Protein AF-0000000068920852 (afdb_homodimer)

Sequence (166 aa):
MGRRKVQIKRIENKSSRQVTFCKRRNGLIEKARQLSVLCESSVAVLVVSAIGKLYNSSSGDNMSKIIDRYKIQQADDLQTLVTMGRRKVQIKRIENKSSRQVTFCKRRNGLIEKARQLSVLCESSVAVLVVSAIGKLYNSSSGDNMSKIIDRYKIQQADDLQTLVT

Nearest PDB structures (foldseek):
  3p57-assembly1_D  TM=9.015E-01  e=3.691E-06  Homo sapiens
  1egw-assembly1_B  TM=9.053E-01  e=7.249E-06  Homo sapiens
  6wc2-assembly2_C  TM=7.738E-01  e=1.016E-05  Homo sapiens
  6c9l-assembly3_F  TM=8.222E-01  e=2.614E-05  Homo sapiens
  1hbx-assembly1_A  TM=8.409E-01  e=2.119E-04  Homo sapiens

Foldseek 3Di:
DPPPPDDDDQDDDPVVNVVVCVVVVVVVQVVQQVCCVVPVDKDKDWDADPVGDIDIDIHNDDPVVVVVVVVVVVVVVVVVVVD/DPPPPDDDDQDDDPVVNVVVCVVVVVVVQVVQQVCCVVPVDKDKDWDADPVGDIDIDIHNDDPVVVVVVVVVVVVVVVVVVVD

Radius of gyration: 17.22 Å; Cα contacts (8 Å, |Δi|>4): 217; chains: 2; bounding box: 56×44×37 Å

InterPro domains:
  IPR002100 Transcription factor, MADS-box [PF00319] (10-55)
  IPR002100 Transcription factor, MADS-box [PR00404] (3-23)
  IPR002100 Transcription factor, MADS-box [PR00404] (23-38)
  IPR002100 Transcription factor, MADS-box [PR00404] (38-59)
  IPR002100 Transcription factor, MADS-box [PS00350] (3-57)
  IPR002100 Transcription factor, MADS-box [PS50066] (1-61)
  IPR002100 Transcription factor, MADS-box [SM00432] (1-60)
  IPR036879 Transcription factor, MADS-box superfamily [G3DSA:3.40.1810.10] (13-81)
  IPR036879 Transcription factor, MADS-box superfamily [SSF55455] (1-72)
  IPR050142 MADS-box/MEF2 Transcription Factor [PTHR48019] (3-73)

Secondary structure (DSSP, 8-state):
-----PPP----SHHHHHHHHHHHHHHHHHHHHHHHHHHT-EEEEEEE-TT--EEEEEESS-HHHHHHHHHHHHHHHHHHHH-/------------SHHHHHHHHHHHHHHHHHHHHHHHHHHT-EEEEEEE-TT--EEEEEESS-HHHHHHHHHHHHHHHHHHHH-

Solvent-accessible surface area (backbone atoms only — not comparable to full-atom values): 9109 Å² total; per-residue (Å²): 129,75,78,75,83,72,83,84,55,60,50,79,55,62,72,59,22,51,53,48,41,54,52,49,50,52,48,53,55,51,51,40,41,48,50,12,45,30,39,55,17,26,27,35,42,38,37,29,44,68,91,60,53,78,45,74,49,53,24,80,49,57,56,67,59,55,52,49,52,51,50,53,51,52,54,52,53,53,51,62,72,71,103,130,75,78,74,83,73,83,84,55,60,51,78,54,62,71,61,23,50,54,48,42,55,52,47,51,52,50,51,53,52,51,40,41,48,48,12,44,29,39,56,18,29,26,34,41,39,38,28,43,67,88,62,52,78,46,74,50,53,23,80,50,56,54,67,59,56,53,50,51,50,52,52,49,52,53,52,53,54,50,62,71,71,104

Organism: Brassica napus (NCBI:txid3708)

pLDDT: mean 92.18, std 12.14, range [41.31, 98.88]

Structure (mmCIF, N/CA/C/O backbone):
data_AF-0000000068920852-model_v1
#
loop_
_entity.id
_entity.type
_entity.pdbx_description
1 polymer '(rape) hypothetical protein'
#
loop_
_atom_site.group_PDB
_atom_site.id
_atom_site.type_symbol
_atom_site.label_atom_id
_atom_site.label_alt_id
_atom_site.label_comp_id
_atom_site.label_asym_id
_atom_site.label_entity_id
_atom_site.label_seq_id
_atom_site.pdbx_PDB_ins_code
_atom_site.Cartn_x
_atom_site.Cartn_y
_atom_site.Cartn_z
_atom_site.occupancy
_atom_site.B_iso_or_equiv
_atom_site.auth_seq_id
_atom_site.auth_comp_id
_atom_site.auth_asym_id
_atom_site.auth_atom_id
_atom_site.pdbx_PDB_model_num
ATOM 1 N N . MET A 1 1 ? 24.156 7.254 -15.586 1 41.41 1 MET A N 1
ATOM 2 C CA . MET A 1 1 ? 23.391 6.309 -16.391 1 41.41 1 MET A CA 1
ATOM 3 C C . MET A 1 1 ? 22.188 5.785 -15.609 1 41.41 1 MET A C 1
ATOM 5 O O . MET A 1 1 ? 22.297 5.441 -14.43 1 41.41 1 MET A O 1
ATOM 9 N N . GLY A 1 2 ? 21.031 6.332 -15.922 1 42.94 2 GLY A N 1
ATOM 10 C CA . GLY A 1 2 ? 19.875 6.027 -15.094 1 42.94 2 GLY A CA 1
ATOM 11 C C . GLY A 1 2 ? 19.531 4.551 -15.062 1 42.94 2 GLY A C 1
ATOM 12 O O . GLY A 1 2 ? 19.953 3.793 -15.938 1 42.94 2 GLY A O 1
ATOM 13 N N . ARG A 1 3 ? 19.312 3.98 -14.094 1 56.75 3 ARG A N 1
ATOM 14 C CA . ARG A 1 3 ? 19 2.557 -13.984 1 56.75 3 ARG A CA 1
ATOM 15 C C . ARG A 1 3 ? 18.016 2.121 -15.062 1 56.75 3 ARG A C 1
ATOM 17 O O . ARG A 1 3 ? 17.078 2.854 -15.383 1 56.75 3 ARG A O 1
ATOM 24 N N . ARG A 1 4 ? 18.5 1.313 -16.031 1 55.03 4 ARG A N 1
ATOM 25 C CA . ARG A 1 4 ? 17.609 0.739 -17.031 1 55.03 4 ARG A CA 1
ATOM 26 C C . ARG A 1 4 ? 16.312 0.224 -16.406 1 55.03 4 ARG A C 1
ATOM 28 O O . ARG A 1 4 ? 16.328 -0.252 -15.266 1 55.03 4 ARG A O 1
ATOM 35 N N . LYS A 1 5 ? 15.234 0.754 -16.953 1 70.75 5 LYS A N 1
ATOM 36 C CA . LYS A 1 5 ? 13.922 0.284 -16.531 1 70.75 5 LYS A CA 1
ATOM 37 C C . LYS A 1 5 ? 13.781 -1.222 -16.734 1 70.75 5 LYS A C 1
ATOM 39 O O . LYS A 1 5 ? 13.906 -1.716 -17.844 1 70.75 5 LYS A O 1
ATOM 44 N N . VAL A 1 6 ? 14.031 -1.932 -15.711 1 78.38 6 VAL A N 1
ATOM 45 C CA . VAL A 1 6 ? 13.867 -3.381 -15.781 1 78.38 6 VAL A CA 1
ATOM 46 C C . VAL A 1 6 ? 12.391 -3.732 -15.914 1 78.38 6 VAL A C 1
ATOM 48 O O . VAL A 1 6 ? 11.531 -3.078 -15.312 1 78.38 6 VAL A O 1
ATOM 51 N N . GLN A 1 7 ? 12.148 -4.582 -16.938 1 88.5 7 GLN A N 1
ATOM 52 C CA . GLN A 1 7 ? 10.781 -5.078 -17.109 1 88.5 7 GLN A CA 1
ATOM 53 C C . GLN A 1 7 ? 10.367 -5.961 -15.938 1 88.5 7 GLN A C 1
ATOM 55 O O . GLN A 1 7 ? 11.086 -6.898 -15.57 1 88.5 7 GLN A O 1
ATOM 60 N N . ILE A 1 8 ? 9.312 -5.621 -15.297 1 94.38 8 ILE A N 1
ATOM 61 C CA . ILE A 1 8 ? 8.781 -6.363 -14.156 1 94.38 8 ILE A CA 1
ATOM 62 C C . ILE A 1 8 ? 7.934 -7.531 -14.656 1 94.38 8 ILE A C 1
ATOM 64 O O . ILE A 1 8 ? 6.961 -7.332 -15.391 1 94.38 8 ILE A O 1
ATOM 68 N N . LYS A 1 9 ? 8.398 -8.703 -14.344 1 96.81 9 LYS A N 1
ATOM 69 C CA . LYS A 1 9 ? 7.66 -9.914 -14.703 1 96.81 9 LYS A CA 1
ATOM 70 C C . LYS A 1 9 ? 7.559 -10.867 -13.516 1 96.81 9 LYS A C 1
ATOM 72 O O . LYS A 1 9 ? 8.398 -10.844 -12.617 1 96.81 9 LYS A O 1
ATOM 77 N N . ARG A 1 10 ? 6.598 -11.742 -13.672 1 97.25 10 ARG A N 1
ATOM 78 C CA . ARG A 1 10 ? 6.375 -12.734 -12.617 1 97.25 10 ARG A CA 1
ATOM 79 C C . ARG A 1 10 ? 7.613 -13.594 -12.406 1 97.25 10 ARG A C 1
ATOM 81 O O . ARG A 1 10 ? 8.242 -14.039 -13.375 1 97.25 10 ARG A O 1
ATOM 88 N N . ILE A 1 11 ? 7.887 -13.82 -11.164 1 97.88 11 ILE A N 1
ATOM 89 C CA . ILE A 1 11 ? 8.984 -14.711 -10.805 1 97.88 11 ILE A CA 1
ATOM 90 C C . ILE A 1 11 ? 8.539 -16.156 -10.922 1 97.88 11 ILE A C 1
ATOM 92 O O . ILE A 1 11 ? 7.582 -16.578 -10.266 1 97.88 11 ILE A O 1
ATOM 96 N N . GLU A 1 12 ? 9.203 -16.969 -11.688 1 97.62 12 GLU A N 1
ATOM 97 C CA . GLU A 1 12 ? 8.781 -18.328 -12.008 1 97.62 12 GLU A CA 1
ATOM 98 C C . GLU A 1 12 ? 9.156 -19.297 -10.891 1 97.62 12 GLU A C 1
ATOM 100 O O . GLU A 1 12 ? 8.406 -20.219 -10.586 1 97.62 12 GLU A O 1
ATOM 105 N N . ASN A 1 13 ? 10.359 -19.141 -10.383 1 97.62 13 ASN A N 1
ATOM 106 C CA . ASN A 1 13 ? 10.773 -20.016 -9.289 1 97.62 13 ASN A CA 1
ATOM 107 C C . ASN A 1 13 ? 9.945 -19.766 -8.031 1 97.62 13 ASN A C 1
ATOM 109 O O . ASN A 1 13 ? 9.977 -18.672 -7.469 1 97.62 13 ASN A O 1
ATOM 113 N N . LYS A 1 14 ? 9.281 -20.75 -7.562 1 96.38 14 LYS A N 1
ATOM 114 C CA . LYS A 1 14 ? 8.328 -20.625 -6.465 1 96.38 14 LYS A CA 1
ATOM 115 C C . LYS A 1 14 ? 9.016 -20.156 -5.184 1 96.38 14 LYS A C 1
ATOM 117 O O . LYS A 1 14 ? 8.516 -19.281 -4.488 1 96.38 14 LYS A O 1
ATOM 122 N N . SER A 1 15 ? 10.094 -20.828 -4.867 1 97.19 15 SER A N 1
ATOM 123 C CA . SER A 1 15 ? 10.812 -20.484 -3.643 1 97.19 15 SER A CA 1
ATOM 124 C C . SER A 1 15 ? 11.273 -19.031 -3.658 1 97.19 15 SER A C 1
ATOM 126 O O . SER A 1 15 ? 11.102 -18.312 -2.672 1 97.19 15 SER A O 1
ATOM 128 N N . SER A 1 16 ? 11.82 -18.562 -4.738 1 97.94 16 SER A N 1
ATOM 129 C CA . SER A 1 16 ? 12.273 -17.188 -4.883 1 97.94 16 SER A CA 1
ATOM 130 C C . SER A 1 16 ? 11.102 -16.219 -4.844 1 97.94 16 SER A C 1
ATOM 132 O O . SER A 1 16 ? 11.203 -15.133 -4.27 1 97.94 16 SER A O 1
ATOM 134 N N . ARG A 1 17 ? 10.023 -16.641 -5.449 1 97.94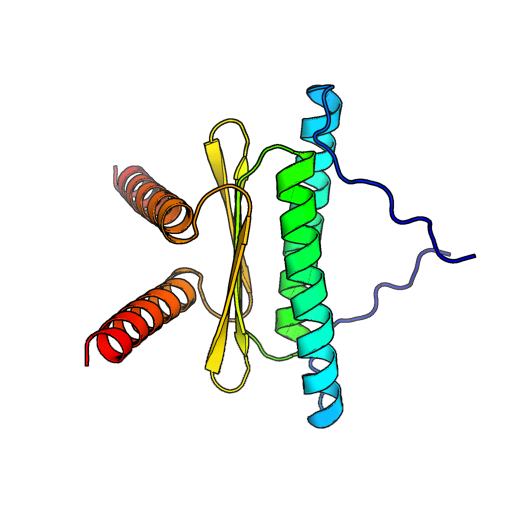 17 ARG A N 1
ATOM 135 C CA . ARG A 1 17 ? 8.828 -15.797 -5.473 1 97.94 17 ARG A CA 1
ATOM 136 C C . ARG A 1 17 ? 8.289 -15.578 -4.066 1 97.94 17 ARG A C 1
ATOM 138 O O . ARG A 1 17 ? 7.879 -14.469 -3.719 1 97.94 17 ARG A O 1
ATOM 145 N N . GLN A 1 18 ? 8.328 -16.547 -3.334 1 97.5 18 GLN A N 1
ATOM 146 C CA . GLN A 1 18 ? 7.82 -16.469 -1.97 1 97.5 18 GLN A CA 1
ATOM 147 C C . GLN A 1 18 ? 8.695 -15.547 -1.113 1 97.5 18 GLN A C 1
ATOM 149 O O . GLN A 1 18 ? 8.18 -14.758 -0.32 1 97.5 18 GLN A O 1
ATOM 154 N N . VAL A 1 19 ? 9.969 -15.75 -1.247 1 98.19 19 VAL A N 1
ATOM 155 C CA . VAL A 1 19 ? 10.898 -14.922 -0.487 1 98.19 19 VAL A CA 1
ATOM 156 C C . VAL A 1 19 ? 10.727 -13.453 -0.877 1 98.19 19 VAL A C 1
ATOM 158 O O . VAL A 1 19 ? 10.664 -12.578 -0.011 1 98.19 19 VAL A O 1
ATOM 161 N N . THR A 1 20 ? 10.641 -13.203 -2.172 1 98.44 20 THR A N 1
ATOM 162 C CA . THR A 1 20 ? 10.438 -11.844 -2.666 1 98.44 20 THR A CA 1
ATOM 163 C C . THR A 1 20 ? 9.109 -11.281 -2.166 1 98.44 20 THR A C 1
ATOM 165 O O . THR A 1 20 ? 9.047 -10.125 -1.741 1 98.44 20 THR A O 1
ATOM 168 N N . PHE A 1 21 ? 8.086 -12.102 -2.23 1 98.75 21 PHE A N 1
ATOM 169 C CA . PHE A 1 21 ? 6.773 -11.672 -1.768 1 98.75 21 PHE A CA 1
ATOM 170 C C . PHE A 1 21 ? 6.844 -11.156 -0.335 1 98.75 21 PHE A C 1
ATOM 172 O O . PHE A 1 21 ? 6.375 -10.055 -0.042 1 98.75 21 PHE A O 1
ATOM 179 N N . CYS A 1 22 ? 7.496 -11.859 0.532 1 98.44 22 CYS A N 1
ATOM 180 C 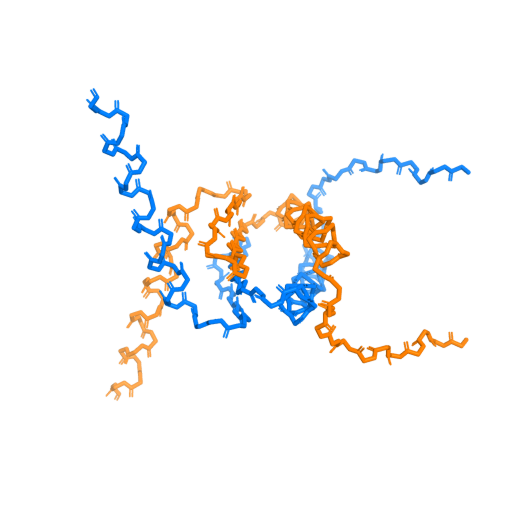CA . CYS A 1 22 ? 7.582 -11.477 1.938 1 98.44 22 CYS A CA 1
ATOM 181 C C . CYS A 1 22 ? 8.375 -10.188 2.109 1 98.44 22 CYS A C 1
ATOM 183 O O . CYS A 1 22 ? 7.945 -9.281 2.828 1 98.44 22 CYS A O 1
ATOM 185 N N . LYS A 1 23 ? 9.43 -10.164 1.4 1 98.56 23 LYS A N 1
ATOM 186 C CA . LYS A 1 23 ? 10.297 -8.992 1.527 1 98.56 23 LYS A CA 1
ATOM 187 C C . LYS A 1 23 ? 9.609 -7.734 1.009 1 98.56 23 LYS A C 1
ATOM 189 O O . LYS A 1 23 ? 9.617 -6.699 1.677 1 98.56 23 LYS A O 1
ATOM 194 N N . ARG A 1 24 ? 9.047 -7.863 -0.093 1 98.69 24 ARG A N 1
ATOM 195 C CA . ARG A 1 24 ? 8.438 -6.691 -0.708 1 98.69 24 ARG A CA 1
ATOM 196 C C . ARG A 1 24 ? 7.148 -6.305 0.012 1 98.69 24 ARG A C 1
ATOM 198 O O . ARG A 1 24 ? 6.809 -5.121 0.101 1 98.69 24 ARG A O 1
ATOM 205 N N . ARG A 1 25 ? 6.473 -7.262 0.376 1 98.62 25 ARG A N 1
ATOM 206 C CA . ARG A 1 25 ? 5.285 -6.973 1.172 1 98.62 25 ARG A CA 1
ATOM 207 C C . ARG A 1 25 ? 5.641 -6.156 2.41 1 98.62 25 ARG A C 1
ATOM 209 O O . ARG A 1 25 ? 5.012 -5.133 2.688 1 98.62 25 ARG A O 1
ATOM 216 N N . ASN A 1 26 ? 6.629 -6.613 3.146 1 98.62 26 ASN A N 1
ATOM 217 C CA . ASN A 1 26 ? 7.066 -5.898 4.34 1 98.62 26 ASN A CA 1
ATOM 218 C C . ASN A 1 26 ? 7.551 -4.492 4.004 1 98.62 26 ASN A C 1
ATOM 220 O O . ASN A 1 26 ? 7.273 -3.541 4.734 1 98.62 26 ASN A O 1
ATOM 224 N N . GLY A 1 27 ? 8.273 -4.426 2.898 1 98.56 27 GLY A N 1
ATOM 225 C CA . GLY A 1 27 ? 8.719 -3.119 2.441 1 98.56 27 GLY A CA 1
ATOM 226 C C . GLY A 1 27 ? 7.57 -2.174 2.135 1 98.56 27 GLY A C 1
ATOM 227 O O . GLY A 1 27 ? 7.633 -0.988 2.469 1 98.56 27 GLY A O 1
ATOM 228 N N . LEU A 1 28 ? 6.578 -2.678 1.489 1 98.75 28 LEU A N 1
ATOM 229 C CA . LEU A 1 28 ? 5.402 -1.894 1.139 1 98.75 28 LEU A CA 1
ATOM 230 C C . LEU A 1 28 ? 4.715 -1.356 2.389 1 98.75 28 LEU A C 1
ATOM 232 O O . LEU A 1 28 ? 4.363 -0.176 2.451 1 98.75 28 LEU A O 1
ATOM 236 N N . ILE A 1 29 ? 4.602 -2.178 3.381 1 98.62 29 ILE A N 1
ATOM 237 C CA . ILE A 1 29 ? 3.939 -1.813 4.629 1 98.62 29 ILE A CA 1
ATOM 238 C C . ILE A 1 29 ? 4.754 -0.745 5.352 1 98.62 29 ILE A C 1
ATOM 240 O O . ILE A 1 29 ? 4.191 0.213 5.891 1 98.62 29 ILE A O 1
ATOM 244 N N . GLU A 1 30 ? 6.035 -0.868 5.324 1 98.19 30 GLU A N 1
ATOM 245 C CA . GLU A 1 30 ? 6.91 0.117 5.953 1 98.19 30 GLU A CA 1
ATOM 246 C C . GLU A 1 30 ? 6.793 1.477 5.27 1 98.19 30 GLU A C 1
ATOM 248 O O . GLU A 1 30 ? 6.723 2.51 5.941 1 98.19 30 GLU A O 1
ATOM 253 N N . LYS A 1 31 ? 6.773 1.416 4.004 1 98.44 31 LYS A N 1
ATOM 254 C CA . LYS A 1 31 ? 6.652 2.664 3.256 1 98.44 31 LYS A CA 1
ATOM 255 C C . LYS A 1 31 ? 5.301 3.322 3.502 1 98.44 31 LYS A C 1
ATOM 257 O O . LYS A 1 31 ? 5.195 4.551 3.516 1 98.44 31 LYS A O 1
ATOM 262 N N . ALA A 1 32 ? 4.266 2.537 3.633 1 98.81 32 ALA A N 1
ATOM 263 C CA . ALA A 1 32 ? 2.945 3.064 3.965 1 98.81 32 ALA A CA 1
ATOM 264 C C . ALA A 1 32 ? 2.959 3.762 5.32 1 98.81 32 ALA A C 1
ATOM 266 O O . ALA A 1 32 ? 2.389 4.844 5.477 1 98.81 32 ALA A O 1
ATOM 267 N N . ARG A 1 33 ? 3.596 3.172 6.273 1 98.44 33 ARG A N 1
ATOM 268 C CA . ARG A 1 33 ? 3.711 3.762 7.602 1 98.44 33 ARG A CA 1
ATOM 269 C C . ARG A 1 33 ? 4.477 5.078 7.555 1 98.44 33 ARG A C 1
ATOM 271 O O . ARG A 1 33 ? 4.09 6.055 8.195 1 98.44 33 ARG A O 1
ATOM 278 N N . GLN A 1 34 ? 5.52 5.062 6.871 1 98.44 34 GLN A N 1
ATOM 279 C CA . GLN A 1 34 ? 6.316 6.277 6.719 1 98.44 34 GLN A CA 1
ATOM 280 C C . GLN A 1 34 ? 5.492 7.398 6.094 1 98.44 34 GLN A C 1
ATOM 282 O O . GLN A 1 34 ? 5.527 8.539 6.562 1 98.44 34 GLN A O 1
ATOM 287 N N . LEU A 1 35 ? 4.844 7.035 5.035 1 98.62 35 LEU A N 1
ATOM 288 C CA . LEU A 1 35 ? 3.986 8.016 4.387 1 98.62 35 LEU A CA 1
ATOM 289 C C . LEU A 1 35 ? 2.973 8.594 5.371 1 98.62 35 LEU A C 1
ATOM 291 O O . LEU A 1 35 ? 2.746 9.805 5.398 1 98.62 35 LEU A O 1
ATOM 295 N N . SER A 1 36 ? 2.395 7.73 6.113 1 98.81 36 SER A N 1
ATOM 296 C CA . SER A 1 36 ? 1.398 8.141 7.098 1 98.81 36 SER A CA 1
ATOM 297 C C . SER A 1 36 ? 1.979 9.141 8.086 1 98.81 36 SER A C 1
ATOM 299 O O . SER A 1 36 ? 1.393 10.203 8.328 1 98.81 36 SER A O 1
ATOM 301 N N . VAL A 1 37 ? 3.123 8.859 8.633 1 98.44 37 VAL A N 1
ATOM 302 C CA . VAL A 1 37 ? 3.734 9.695 9.664 1 98.44 37 VAL A CA 1
ATOM 303 C C . VAL A 1 37 ? 4.238 11 9.047 1 98.44 37 VAL A C 1
ATOM 305 O O . VAL A 1 37 ? 3.996 12.078 9.586 1 98.44 37 VAL A O 1
ATOM 308 N N . LEU A 1 38 ? 4.859 10.93 7.91 1 98.19 38 LEU A N 1
ATOM 309 C CA . LEU A 1 38 ? 5.453 12.102 7.266 1 98.19 38 LEU A CA 1
ATOM 310 C C . LEU A 1 38 ? 4.379 13.109 6.875 1 98.19 38 LEU A C 1
ATOM 312 O O . LEU A 1 38 ? 4.59 14.32 6.965 1 98.19 38 LEU A O 1
ATOM 316 N N . CYS A 1 39 ? 3.256 12.586 6.457 1 98.56 39 CYS A N 1
ATOM 317 C CA . CYS A 1 39 ? 2.316 13.484 5.793 1 98.56 39 CYS A CA 1
ATOM 318 C C . CYS A 1 39 ? 0.989 13.531 6.539 1 98.56 39 CYS A C 1
ATOM 320 O O . CYS A 1 39 ? -0.022 13.977 5.992 1 98.56 39 CYS A O 1
ATOM 322 N N . GLU A 1 40 ? 0.971 13.016 7.738 1 97.75 40 GLU A N 1
ATOM 323 C CA . GLU A 1 40 ? -0.256 13.023 8.531 1 97.75 40 GLU A CA 1
ATOM 324 C C . GLU A 1 40 ? -1.437 12.492 7.727 1 97.75 40 GLU A C 1
ATOM 326 O O . GLU A 1 40 ? -2.475 13.148 7.625 1 97.75 40 GLU A O 1
ATOM 331 N N . SER A 1 41 ? -1.249 11.398 7.18 1 98.44 41 SER A N 1
ATOM 332 C CA . SER A 1 41 ? -2.256 10.727 6.363 1 98.44 41 SER A CA 1
ATOM 333 C C . SER A 1 41 ? -2.59 9.344 6.918 1 98.44 41 SER A C 1
ATOM 335 O O . SER A 1 41 ? -1.897 8.844 7.809 1 98.44 41 SER A O 1
ATOM 337 N N . SER A 1 42 ? -3.693 8.812 6.523 1 98.75 42 SER A N 1
ATOM 338 C CA . SER A 1 42 ? -4.043 7.43 6.832 1 98.75 42 SER A CA 1
ATOM 339 C C . SER A 1 42 ? -3.85 6.531 5.613 1 98.75 42 SER A C 1
ATOM 341 O O . SER A 1 42 ? -4.23 6.895 4.5 1 98.75 42 SER A O 1
ATOM 343 N N . VAL A 1 43 ? -3.238 5.43 5.832 1 98.88 43 VAL A N 1
ATOM 344 C CA . VAL A 1 43 ? -2.91 4.539 4.723 1 98.88 43 VAL A CA 1
ATOM 345 C C . VAL A 1 43 ? -3.326 3.111 5.066 1 98.88 43 VAL A C 1
ATOM 347 O O . VAL A 1 43 ? -3.059 2.629 6.172 1 98.88 43 VAL A O 1
ATOM 350 N N . ALA A 1 44 ? -4.004 2.463 4.191 1 98.88 44 ALA A N 1
ATOM 351 C CA . ALA A 1 44 ? -4.348 1.048 4.297 1 98.88 44 ALA A CA 1
ATOM 352 C C . ALA A 1 44 ? -3.734 0.248 3.152 1 98.88 44 ALA A C 1
ATOM 354 O O . ALA A 1 44 ? -3.803 0.662 1.991 1 98.88 44 ALA A O 1
ATOM 355 N N . VAL A 1 45 ? -3.115 -0.876 3.463 1 98.81 45 VAL A N 1
ATOM 356 C CA . VAL A 1 45 ? -2.537 -1.796 2.488 1 98.81 45 VAL A CA 1
ATOM 357 C C . VAL A 1 45 ? -3.139 -3.188 2.672 1 98.81 45 VAL A C 1
ATOM 359 O O . VAL A 1 45 ? -3.152 -3.723 3.783 1 98.81 45 VAL A O 1
ATOM 362 N N . LEU A 1 46 ? -3.654 -3.697 1.633 1 98.75 46 LEU A N 1
ATOM 363 C CA . LEU A 1 46 ? -4.148 -5.07 1.607 1 98.75 46 LEU A CA 1
ATOM 364 C C . LEU A 1 46 ? -3.447 -5.879 0.522 1 98.75 46 LEU A C 1
ATOM 366 O O . LEU A 1 46 ? -3.357 -5.438 -0.626 1 98.75 46 LEU A O 1
ATOM 370 N N . VAL A 1 47 ? -2.945 -7.059 0.875 1 98.81 47 VAL A N 1
ATOM 371 C CA . VAL A 1 47 ? -2.236 -7.914 -0.07 1 98.81 47 VAL A CA 1
ATOM 372 C C . VAL A 1 47 ? -2.807 -9.328 -0.013 1 98.81 47 VAL A C 1
ATOM 374 O O . VAL A 1 47 ? -2.904 -9.922 1.064 1 98.81 47 VAL A O 1
ATOM 377 N N . VAL A 1 48 ? -3.18 -9.828 -1.147 1 98.38 48 VAL A N 1
ATOM 378 C CA . VAL A 1 48 ? -3.637 -11.203 -1.258 1 98.38 48 VAL A CA 1
ATOM 379 C C . VAL A 1 48 ? -2.609 -12.031 -2.033 1 98.38 48 VAL A C 1
ATOM 381 O O . VAL A 1 48 ? -2.336 -11.75 -3.203 1 98.38 48 VAL A O 1
ATOM 384 N N . SER A 1 49 ? -2.061 -12.992 -1.419 1 97.56 49 SER A N 1
ATOM 385 C CA . SER A 1 49 ? -1.026 -13.82 -2.035 1 97.56 49 SER A CA 1
ATOM 386 C C . SER A 1 49 ? -1.606 -14.703 -3.133 1 97.56 49 SER A C 1
ATOM 388 O O . SER A 1 49 ? -2.824 -14.758 -3.312 1 97.56 49 SER A O 1
ATOM 390 N N . ALA A 1 50 ? -0.677 -15.352 -3.816 1 95.38 50 ALA A N 1
ATOM 391 C CA . ALA A 1 50 ? -1.077 -16.25 -4.902 1 95.38 50 ALA A CA 1
ATOM 392 C C . ALA A 1 50 ? -1.963 -17.375 -4.387 1 95.38 50 ALA A C 1
ATOM 394 O O . ALA A 1 50 ? -2.896 -17.797 -5.074 1 95.38 50 ALA A O 1
ATOM 395 N N . ILE A 1 51 ? -1.746 -17.797 -3.168 1 93.5 51 ILE A N 1
ATOM 396 C CA . ILE A 1 51 ? -2.486 -18.922 -2.609 1 93.5 51 ILE A CA 1
ATOM 397 C C . ILE A 1 51 ? -3.795 -18.422 -1.995 1 93.5 51 ILE A C 1
ATOM 399 O O . ILE A 1 51 ? -4.629 -19.219 -1.569 1 93.5 51 ILE A O 1
ATOM 403 N N . GLY A 1 52 ? -3.9 -17.094 -1.834 1 94.12 52 GLY A N 1
ATOM 404 C CA . GLY A 1 52 ? -5.164 -16.531 -1.377 1 94.12 52 GLY A CA 1
ATOM 405 C C . GLY A 1 52 ? -5.113 -16.031 0.049 1 94.12 52 GLY A C 1
ATOM 406 O O . GLY A 1 52 ? -6.133 -15.609 0.605 1 94.12 52 GLY A O 1
ATOM 407 N N . LYS A 1 53 ? -3.965 -16.078 0.617 1 95.5 53 LYS A N 1
ATOM 408 C CA . LYS A 1 53 ? -3.822 -15.562 1.974 1 95.5 53 LYS A CA 1
ATOM 409 C C . LYS A 1 53 ? -3.846 -14.031 1.98 1 95.5 53 LYS A C 1
ATOM 411 O O . LYS A 1 53 ? -3.197 -13.391 1.148 1 95.5 53 LYS A O 1
ATOM 416 N N . LEU A 1 54 ? -4.637 -13.508 2.998 1 96.88 54 LEU A N 1
ATOM 417 C CA . LEU A 1 54 ? -4.797 -12.062 3.055 1 96.88 54 LEU A CA 1
ATOM 418 C C . LEU A 1 54 ? -3.908 -11.461 4.137 1 96.88 54 LEU A C 1
ATOM 420 O O . LEU A 1 54 ? -3.902 -11.93 5.277 1 96.88 54 LEU A O 1
ATOM 424 N N . TYR A 1 55 ? -3.086 -10.477 3.77 1 97.62 55 TYR A N 1
ATOM 425 C CA . TYR A 1 55 ? -2.312 -9.625 4.668 1 97.62 55 TYR A CA 1
ATOM 426 C C . TYR A 1 55 ? -2.824 -8.195 4.637 1 97.62 55 TYR A C 1
ATOM 428 O O . TYR A 1 55 ? -3.191 -7.68 3.578 1 97.62 55 TYR A O 1
ATOM 436 N N . ASN A 1 56 ? -2.912 -7.609 5.797 1 97.19 56 ASN A N 1
ATOM 437 C CA . ASN A 1 56 ? -3.396 -6.234 5.816 1 97.19 56 ASN A CA 1
ATOM 438 C C . ASN A 1 56 ? -2.66 -5.395 6.859 1 97.19 56 ASN A C 1
ATOM 440 O O . ASN A 1 56 ? -2.135 -5.934 7.836 1 97.19 56 ASN A O 1
ATOM 444 N N . SER A 1 57 ? -2.529 -4.164 6.574 1 98.12 57 SER A N 1
ATOM 445 C CA . SER A 1 57 ? -1.919 -3.191 7.477 1 98.12 57 SER A CA 1
ATOM 446 C C . SER A 1 57 ? -2.521 -1.804 7.285 1 98.12 57 SER A C 1
ATOM 448 O O . SER A 1 57 ? -2.873 -1.423 6.168 1 98.12 57 SER A O 1
ATOM 450 N N . SER A 1 58 ? -2.654 -1.141 8.391 1 98.38 58 SER A N 1
ATOM 451 C CA . SER A 1 58 ? -3.123 0.24 8.328 1 98.38 58 SER A CA 1
ATOM 452 C C . SER A 1 58 ? -2.281 1.152 9.211 1 98.38 58 SER A C 1
ATOM 454 O O . SER A 1 58 ? -1.751 0.715 10.234 1 98.38 58 SER A O 1
ATOM 456 N N . SER A 1 59 ? -2.127 2.361 8.805 1 98 59 SER A N 1
ATOM 457 C CA . SER A 1 59 ? -1.418 3.398 9.547 1 98 59 SER A CA 1
ATOM 458 C C . SER A 1 59 ? -2.215 4.699 9.578 1 98 59 SER A C 1
ATOM 460 O O . SER A 1 59 ? -2.824 5.082 8.57 1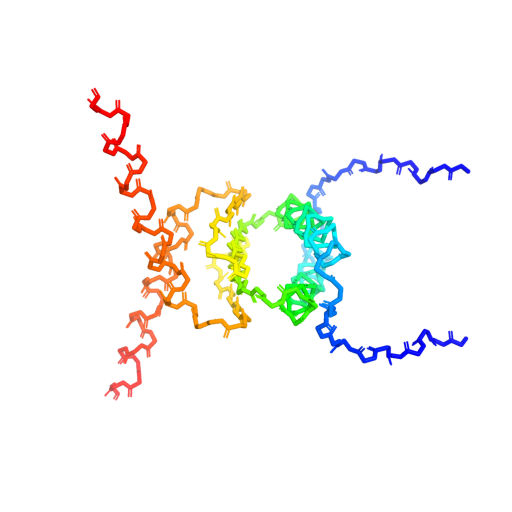 98 59 SER A O 1
ATOM 462 N N . GLY A 1 60 ? -2.172 5.414 10.711 1 96.75 60 GLY A N 1
ATOM 463 C CA . GLY A 1 60 ? -3.012 6.582 10.914 1 96.75 60 GLY A CA 1
ATOM 464 C C . GLY A 1 60 ? -4.367 6.246 11.5 1 96.75 60 GLY A C 1
ATOM 465 O O . GLY A 1 60 ? -4.531 6.223 12.719 1 96.75 60 GLY A O 1
ATOM 466 N N . ASP A 1 61 ? -5.352 5.922 10.656 1 95.06 61 ASP A N 1
ATOM 467 C CA . ASP A 1 61 ? -6.672 5.457 11.07 1 95.06 61 ASP A CA 1
ATOM 468 C C . ASP A 1 61 ? -6.758 3.932 11.016 1 95.06 61 ASP A C 1
ATOM 470 O O . ASP A 1 61 ? -5.906 3.277 10.414 1 95.06 61 ASP A O 1
ATOM 474 N N . ASN A 1 62 ? -7.785 3.402 11.656 1 95.69 62 ASN A N 1
ATOM 475 C CA . ASN A 1 62 ? -7.973 1.958 11.578 1 95.69 62 ASN A CA 1
ATOM 476 C C . ASN A 1 62 ? -8.484 1.534 10.203 1 95.69 62 ASN A C 1
ATOM 478 O O . ASN A 1 62 ? -9.086 2.336 9.484 1 95.69 62 ASN A O 1
ATOM 482 N N . MET A 1 63 ? -8.188 0.312 9.922 1 96.69 63 MET A N 1
ATOM 483 C CA . MET A 1 63 ? -8.5 -0.282 8.633 1 96.69 63 MET A CA 1
ATOM 484 C C . MET A 1 63 ? -9.977 -0.11 8.297 1 96.69 63 MET A C 1
ATOM 486 O O . MET A 1 63 ? -10.328 0.295 7.184 1 96.69 63 MET A O 1
ATOM 490 N N . SER A 1 64 ? -10.836 -0.366 9.227 1 95.19 64 SER A N 1
ATOM 491 C CA . SER A 1 64 ? -12.281 -0.32 9.008 1 95.19 64 SER A CA 1
ATOM 492 C C . SER A 1 64 ? -12.734 1.084 8.625 1 95.19 64 SER A C 1
ATOM 494 O O . SER A 1 64 ? -13.578 1.249 7.742 1 95.19 64 SER A O 1
ATOM 496 N N . LYS A 1 65 ? -12.203 2.051 9.273 1 96.62 65 LYS A N 1
ATOM 497 C CA . LYS A 1 65 ? -12.57 3.438 9 1 96.62 65 LYS A CA 1
ATOM 498 C C . LYS A 1 65 ? -12.156 3.852 7.59 1 96.62 65 LYS A C 1
ATOM 500 O O . LYS A 1 65 ? -12.914 4.512 6.879 1 96.62 65 LYS A O 1
ATOM 505 N N . ILE A 1 66 ? -10.977 3.471 7.211 1 97.69 66 ILE A N 1
ATOM 506 C CA . ILE A 1 66 ? -10.477 3.818 5.887 1 97.69 66 ILE A CA 1
ATOM 507 C C . ILE A 1 66 ? -11.336 3.158 4.816 1 97.69 66 ILE A C 1
ATOM 509 O O . ILE A 1 66 ? -11.719 3.799 3.836 1 97.69 66 ILE A O 1
ATOM 513 N N . ILE A 1 67 ? -11.648 1.925 4.98 1 96.94 67 ILE A N 1
ATOM 514 C CA . ILE A 1 67 ? -12.453 1.174 4.02 1 96.94 67 ILE A CA 1
ATOM 515 C C . ILE A 1 67 ? -13.859 1.77 3.945 1 96.94 67 ILE A C 1
ATOM 517 O O . ILE A 1 67 ? -14.453 1.845 2.865 1 96.94 67 ILE A O 1
ATOM 521 N N . ASP A 1 68 ? -14.367 2.152 5.078 1 95.62 68 ASP A N 1
ATOM 522 C CA . ASP A 1 68 ? -15.688 2.787 5.09 1 95.62 68 ASP A CA 1
ATOM 523 C C . ASP A 1 68 ? -15.688 4.07 4.262 1 95.62 68 ASP A C 1
ATOM 525 O O . ASP A 1 68 ? -16.641 4.348 3.543 1 95.62 68 ASP A O 1
ATOM 529 N N . ARG A 1 69 ? -14.664 4.832 4.434 1 94.75 69 ARG A N 1
ATOM 530 C CA . ARG A 1 69 ? -14.547 6.051 3.637 1 94.75 69 ARG A CA 1
ATOM 531 C C . ARG A 1 69 ? -14.531 5.73 2.146 1 94.75 69 ARG A C 1
ATOM 533 O O . ARG A 1 69 ? -15.125 6.453 1.347 1 94.75 69 ARG A O 1
ATOM 540 N N . TYR A 1 70 ? -13.844 4.719 1.796 1 95.81 70 TYR A N 1
ATOM 541 C CA . TYR A 1 70 ? -13.789 4.281 0.406 1 95.81 70 TYR A CA 1
ATOM 542 C C . TYR A 1 70 ? -15.18 3.916 -0.11 1 95.81 70 TYR A C 1
ATOM 544 O O . TYR A 1 70 ? -15.547 4.281 -1.229 1 95.81 70 TYR A O 1
ATOM 552 N N . LYS A 1 71 ? -15.922 3.242 0.632 1 93.75 71 LYS A N 1
ATOM 553 C CA . LYS A 1 71 ? -17.25 2.803 0.225 1 93.75 71 LYS A CA 1
ATOM 554 C C . LYS A 1 71 ? -18.188 3.99 0.05 1 93.75 71 LYS A C 1
ATOM 556 O O . LYS A 1 71 ? -19 4.02 -0.881 1 93.75 71 LYS A O 1
ATOM 561 N N . ILE A 1 72 ? -18.047 4.867 0.963 1 91.69 72 ILE A N 1
ATOM 562 C CA . ILE A 1 72 ? -18.875 6.066 0.894 1 91.69 72 ILE A CA 1
ATOM 563 C C . ILE A 1 72 ? -18.562 6.836 -0.386 1 91.69 72 ILE A C 1
ATOM 565 O O . ILE A 1 72 ? -19.469 7.262 -1.1 1 91.69 72 ILE A O 1
ATOM 569 N N . GLN A 1 73 ? -17.328 6.992 -0.61 1 90.19 73 GLN A N 1
ATOM 570 C CA . GLN A 1 73 ? -16.922 7.723 -1.807 1 90.19 73 GLN A CA 1
ATOM 571 C C . GLN A 1 73 ? -17.375 6.996 -3.072 1 90.19 73 GLN A C 1
ATOM 573 O O . GLN A 1 73 ? -17.766 7.633 -4.051 1 90.19 73 GLN A O 1
ATOM 578 N N . GLN A 1 74 ? -17.219 5.695 -3.143 1 88.31 74 GLN A N 1
ATOM 579 C CA . GLN A 1 74 ? -17.672 4.914 -4.289 1 88.31 74 GLN A CA 1
ATOM 580 C C . GLN A 1 74 ? -19.172 5.113 -4.543 1 88.31 74 GLN A C 1
ATOM 582 O O . GLN A 1 74 ? -19.594 5.242 -5.691 1 88.31 74 GLN A O 1
ATOM 587 N N . ALA A 1 75 ? -19.906 5.07 -3.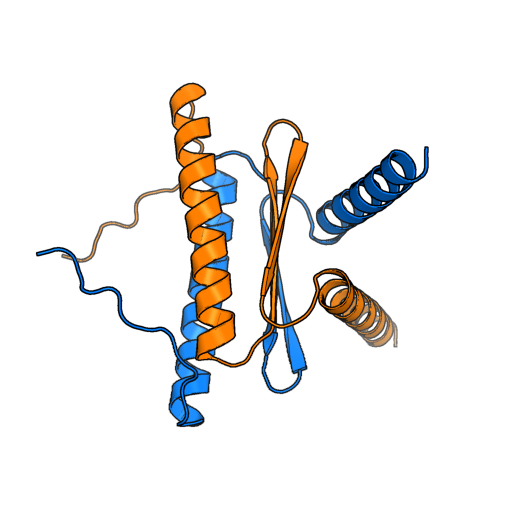453 1 86.94 75 ALA A N 1
ATOM 588 C CA . ALA A 1 75 ? -21.344 5.277 -3.578 1 86.94 75 ALA A CA 1
ATOM 589 C C . ALA A 1 75 ? -21.656 6.668 -4.129 1 86.94 75 ALA A C 1
ATOM 591 O O . ALA A 1 75 ? -22.562 6.828 -4.949 1 86.94 75 ALA A O 1
ATOM 592 N N . ASP A 1 76 ? -20.922 7.645 -3.654 1 86.12 76 ASP A N 1
ATOM 593 C CA . ASP A 1 76 ? -21.109 9.016 -4.109 1 86.12 76 ASP A CA 1
ATOM 594 C C . ASP A 1 76 ? -20.734 9.164 -5.582 1 86.12 76 ASP A C 1
ATOM 596 O O . ASP A 1 76 ? -21.406 9.883 -6.328 1 86.12 76 ASP A O 1
ATOM 600 N N . ASP A 1 77 ? -19.672 8.508 -6.035 1 84.19 77 ASP A N 1
ATOM 601 C CA . ASP A 1 77 ? -19.234 8.547 -7.426 1 84.19 77 ASP A CA 1
ATOM 602 C C . ASP A 1 77 ? -20.281 7.938 -8.359 1 84.19 77 ASP A C 1
ATOM 604 O O . ASP A 1 77 ? -20.5 8.43 -9.469 1 84.19 77 ASP A O 1
ATOM 608 N N . LEU A 1 78 ? -20.891 6.875 -7.902 1 80.44 78 LEU A N 1
ATOM 609 C CA . LEU A 1 78 ? -21.906 6.199 -8.695 1 80.44 78 LEU A CA 1
ATOM 610 C C . LEU A 1 78 ? -23.156 7.062 -8.812 1 80.44 78 LEU A C 1
ATOM 612 O O . LEU A 1 78 ? -23.797 7.105 -9.875 1 80.44 78 LEU A O 1
ATOM 616 N N . GLN A 1 79 ? -23.453 7.77 -7.777 1 80.5 79 GLN A N 1
ATOM 617 C CA . GLN A 1 79 ? -24.625 8.641 -7.801 1 80.5 79 GLN A CA 1
ATOM 618 C C . GLN A 1 79 ? -24.406 9.828 -8.734 1 80.5 79 GLN A C 1
ATOM 620 O O . GLN A 1 79 ? -25.344 10.281 -9.398 1 80.5 79 GLN A O 1
ATOM 625 N N . THR A 1 80 ? -23.188 10.352 -8.75 1 78.25 80 THR A N 1
ATOM 626 C CA . THR A 1 80 ? -22.8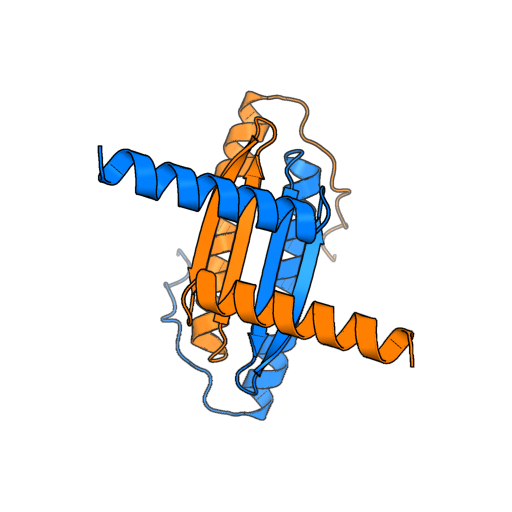91 11.492 -9.609 1 78.25 80 THR A CA 1
ATOM 627 C C . THR A 1 80 ? -22.906 11.086 -11.078 1 78.25 80 THR A C 1
ATOM 629 O O . THR A 1 80 ? -23.234 11.891 -11.945 1 78.25 80 THR A O 1
ATOM 632 N N . LEU A 1 81 ? -22.641 9.898 -11.422 1 73.38 81 LEU A N 1
ATOM 633 C CA . LEU A 1 81 ? -22.656 9.406 -12.797 1 73.38 81 LEU A CA 1
ATOM 634 C C . LEU A 1 81 ? -24.078 9.188 -13.289 1 73.38 81 LEU A C 1
ATOM 636 O O . LEU A 1 81 ? -24.344 9.258 -14.492 1 73.38 81 LEU A O 1
ATOM 640 N N . VAL A 1 82 ? -24.906 8.898 -12.398 1 74.31 82 VAL A N 1
ATOM 641 C CA . VAL A 1 82 ? -26.266 8.594 -12.82 1 74.31 82 VAL A CA 1
ATOM 642 C C . VAL A 1 82 ? -27.078 9.883 -12.906 1 74.31 82 VAL A C 1
ATOM 644 O O . VAL A 1 82 ? -28.078 9.953 -13.625 1 74.31 82 VAL A O 1
ATOM 647 N N . THR A 1 83 ? -26.719 10.867 -12.219 1 67.06 83 THR A N 1
ATOM 648 C CA . THR A 1 83 ? -27.5 12.102 -12.32 1 67.06 83 THR A CA 1
ATOM 649 C C . THR A 1 83 ? -26.969 12.992 -13.43 1 67.06 83 THR A C 1
ATOM 651 O O . THR A 1 83 ? -27.719 13.734 -14.062 1 67.06 83 THR A O 1
ATOM 654 N N . MET B 1 1 ? 28.938 1.949 6.227 1 41.31 1 MET B N 1
ATOM 655 C CA . MET B 1 1 ? 28.203 2.6 7.297 1 41.31 1 MET B CA 1
ATOM 656 C C . MET B 1 1 ? 26.703 2.646 6.973 1 41.31 1 MET B C 1
ATOM 658 O O . MET B 1 1 ? 26.328 2.918 5.836 1 41.31 1 MET B O 1
ATOM 662 N N . GLY B 1 2 ? 25.984 1.762 7.617 1 42.47 2 GLY B N 1
ATOM 663 C CA . GLY B 1 2 ? 24.594 1.6 7.23 1 42.47 2 GLY B CA 1
ATOM 664 C C . GLY B 1 2 ? 23.781 2.873 7.375 1 42.47 2 GLY B C 1
ATOM 665 O O . GLY B 1 2 ? 24.172 3.787 8.102 1 42.47 2 GLY B O 1
ATOM 666 N N . ARG B 1 3 ? 23.094 3.258 6.559 1 56.09 3 ARG B N 1
ATOM 667 C CA . ARG B 1 3 ? 22.312 4.488 6.609 1 56.09 3 ARG B CA 1
ATOM 668 C C . ARG B 1 3 ? 21.625 4.648 7.965 1 56.09 3 ARG B C 1
ATOM 670 O O . ARG B 1 3 ? 21.141 3.678 8.539 1 56.09 3 ARG B O 1
ATOM 677 N N . ARG B 1 4 ? 22.125 5.621 8.75 1 54.16 4 ARG B N 1
ATOM 678 C CA . ARG B 1 4 ? 21.484 5.941 10.016 1 54.16 4 ARG B CA 1
ATOM 679 C C . ARG B 1 4 ? 19.969 5.988 9.867 1 54.16 4 ARG B C 1
ATOM 681 O O . ARG B 1 4 ? 19.453 6.379 8.812 1 54.16 4 ARG B O 1
ATOM 688 N N . LYS B 1 5 ? 19.328 5.172 10.703 1 70.69 5 LYS B N 1
ATOM 689 C CA . LYS B 1 5 ? 17.859 5.172 10.742 1 70.69 5 LYS B CA 1
ATOM 690 C C . LYS B 1 5 ? 17.328 6.562 11.078 1 70.69 5 LYS B C 1
ATOM 692 O O . LYS B 1 5 ? 17.641 7.117 12.133 1 70.69 5 LYS B O 1
ATOM 697 N N . VAL B 1 6 ? 17.016 7.27 10.07 1 78.5 6 VAL B N 1
ATOM 698 C CA . VAL B 1 6 ? 16.422 8.594 10.281 1 78.5 6 VAL B CA 1
ATOM 699 C C . VAL B 1 6 ? 15.055 8.453 10.922 1 78.5 6 VAL B C 1
ATOM 701 O O . VAL B 1 6 ? 14.305 7.52 10.609 1 78.5 6 VAL B O 1
ATOM 704 N N . GLN B 1 7 ? 14.898 9.25 12.008 1 88.69 7 GLN B N 1
ATOM 705 C CA . GLN B 1 7 ? 13.586 9.289 12.656 1 88.69 7 GLN B CA 1
ATOM 706 C C . GLN B 1 7 ? 12.539 9.906 11.734 1 88.69 7 GLN B C 1
ATOM 708 O O . GLN B 1 7 ? 12.742 11 11.195 1 88.69 7 GLN B O 1
ATOM 713 N N . ILE B 1 8 ? 11.492 9.203 11.492 1 94.5 8 ILE B N 1
ATOM 714 C CA . ILE B 1 8 ? 10.398 9.648 10.641 1 94.5 8 ILE B CA 1
ATOM 715 C C . ILE B 1 8 ? 9.43 10.508 11.453 1 94.5 8 ILE B C 1
ATOM 717 O O . ILE B 1 8 ? 8.883 10.047 12.461 1 94.5 8 ILE B O 1
ATOM 721 N N . LYS B 1 9 ? 9.344 11.734 11.07 1 96.88 9 LYS B N 1
ATOM 722 C CA . LYS B 1 9 ? 8.422 12.664 11.719 1 96.88 9 LYS B CA 1
ATOM 723 C C . LYS B 1 9 ? 7.625 13.461 10.695 1 96.88 9 LYS B C 1
ATOM 725 O O . LYS B 1 9 ? 8.07 13.648 9.562 1 96.88 9 LYS B O 1
ATOM 730 N N . ARG B 1 10 ? 6.551 13.969 11.219 1 97.25 10 ARG B N 1
ATOM 731 C CA . ARG B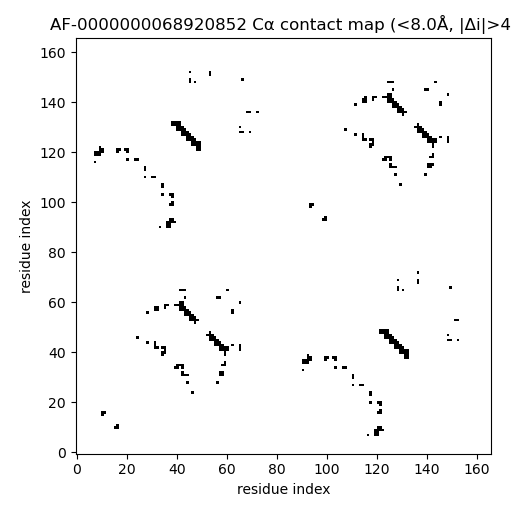 1 10 ? 5.68 14.766 10.367 1 97.25 10 ARG B CA 1
ATOM 732 C C . ARG B 1 10 ? 6.418 15.977 9.805 1 97.25 10 ARG B C 1
ATOM 734 O O . ARG B 1 10 ? 7.145 16.656 10.523 1 97.25 10 ARG B O 1
ATOM 741 N N . ILE B 1 11 ? 6.168 16.203 8.555 1 97.88 11 ILE B N 1
ATOM 742 C CA . ILE B 1 11 ? 6.727 17.391 7.898 1 97.88 11 ILE B CA 1
ATOM 743 C C . ILE B 1 11 ? 5.891 18.609 8.242 1 97.88 11 ILE B C 1
ATOM 745 O O . ILE B 1 11 ? 4.691 18.656 7.961 1 97.88 11 ILE B O 1
ATOM 749 N N . GLU B 1 12 ? 6.477 19.625 8.789 1 97.62 12 GLU B N 1
ATOM 750 C CA . GLU B 1 12 ? 5.758 20.781 9.305 1 97.62 12 GLU B CA 1
ATOM 751 C C . GLU B 1 12 ? 5.402 21.766 8.188 1 97.62 12 GLU B C 1
ATOM 753 O O . GLU B 1 12 ? 4.324 22.359 8.203 1 97.62 12 GLU B O 1
ATOM 758 N N . ASN B 1 13 ? 6.344 22 7.301 1 97.62 13 ASN B N 1
ATOM 759 C CA . ASN B 1 13 ? 6.059 22.891 6.184 1 97.62 13 ASN B CA 1
ATOM 760 C C . ASN B 1 13 ? 4.988 22.312 5.262 1 97.62 13 ASN B C 1
ATOM 762 O O . ASN B 1 13 ? 5.18 21.25 4.668 1 97.62 13 ASN B O 1
ATOM 766 N N . LYS B 1 14 ? 3.926 22.984 5.09 1 96.38 14 LYS B N 1
ATOM 767 C CA . LYS B 1 14 ? 2.754 22.484 4.371 1 96.38 14 LYS B CA 1
ATOM 768 C C . LYS B 1 14 ? 3.088 22.203 2.908 1 96.38 14 LYS B C 1
ATOM 770 O O . LYS B 1 14 ? 2.699 21.156 2.369 1 96.38 14 LYS B O 1
ATOM 775 N N . SER B 1 15 ? 3.707 23.156 2.275 1 97.25 15 SER B N 1
ATOM 776 C CA . SER B 1 15 ? 4.039 23 0.864 1 97.25 15 SER B CA 1
ATOM 777 C C . SER B 1 15 ? 4.934 21.781 0.641 1 97.25 15 SER B C 1
ATOM 779 O O . SER B 1 15 ? 4.691 20.984 -0.271 1 97.25 15 SER B O 1
ATOM 781 N N . SER B 1 16 ? 5.938 21.609 1.447 1 97.94 16 SER B N 1
ATOM 782 C CA . SER B 1 16 ? 6.84 20.469 1.356 1 97.94 16 SER B CA 1
ATOM 783 C C . SER B 1 16 ? 6.105 19.156 1.654 1 97.94 16 SER B C 1
ATOM 785 O O . SER B 1 16 ? 6.363 18.141 1.015 1 97.94 16 SER B O 1
ATOM 787 N N . ARG B 1 17 ? 5.211 19.234 2.611 1 97.94 17 ARG B N 1
ATOM 788 C CA . ARG B 1 17 ? 4.441 18.062 2.988 1 97.94 17 ARG B CA 1
ATOM 789 C C . ARG B 1 17 ? 3.561 17.594 1.835 1 97.94 17 ARG B C 1
ATOM 791 O O . ARG B 1 17 ? 3.447 16.391 1.582 1 97.94 17 ARG B O 1
ATOM 798 N N . GLN B 1 18 ? 3.043 18.469 1.197 1 97.56 18 GLN B N 1
ATOM 799 C CA . GLN B 1 18 ? 2.164 18.141 0.081 1 97.56 18 GLN B CA 1
ATOM 800 C C . GLN B 1 18 ? 2.947 17.516 -1.07 1 97.56 18 GLN B C 1
ATOM 802 O O . GLN B 1 18 ? 2.486 16.547 -1.692 1 97.56 18 GLN B O 1
ATOM 807 N N . VAL B 1 19 ? 4.059 18.125 -1.363 1 98.25 19 VAL B N 1
ATOM 808 C CA . VAL B 1 19 ? 4.898 17.609 -2.439 1 98.25 19 VAL B CA 1
ATOM 809 C C . VAL B 1 19 ? 5.355 16.188 -2.102 1 98.25 19 VAL B C 1
ATOM 811 O O . VAL B 1 19 ? 5.293 15.297 -2.943 1 98.25 19 VAL B O 1
ATOM 814 N N . THR B 1 20 ? 5.781 16.016 -0.863 1 98.44 20 THR B N 1
ATOM 815 C CA . THR B 1 20 ? 6.219 14.703 -0.412 1 98.44 20 THR B CA 1
ATOM 816 C C . THR B 1 20 ? 5.066 13.703 -0.472 1 98.44 20 THR B C 1
ATOM 818 O O . THR B 1 20 ? 5.246 12.57 -0.919 1 98.44 20 THR B O 1
ATOM 821 N N . PHE B 1 21 ? 3.912 14.133 -0.025 1 98.75 21 PHE B N 1
ATOM 822 C CA . PHE B 1 21 ? 2.734 13.273 -0.044 1 98.75 21 PHE B CA 1
ATOM 823 C C . PHE B 1 21 ? 2.486 12.727 -1.446 1 98.75 21 PHE B C 1
ATOM 825 O O . PHE B 1 21 ? 2.34 11.516 -1.631 1 98.75 21 PHE B O 1
ATOM 832 N N . CYS B 1 22 ? 2.549 13.547 -2.441 1 98.44 22 CYS B N 1
ATOM 833 C CA . CYS B 1 22 ? 2.275 13.133 -3.814 1 98.44 22 CYS B CA 1
ATOM 834 C C . CYS B 1 22 ? 3.342 12.172 -4.32 1 98.44 22 CYS B C 1
ATOM 836 O O . CYS B 1 22 ? 3.02 11.141 -4.91 1 98.44 22 CYS B O 1
ATOM 838 N N . LYS B 1 23 ? 4.512 12.539 -4.012 1 98.56 23 LYS B N 1
ATOM 839 C CA . LYS B 1 23 ? 5.621 11.711 -4.492 1 98.56 23 LYS B CA 1
ATOM 840 C C . LYS B 1 23 ? 5.598 10.328 -3.852 1 98.56 23 LYS B C 1
ATOM 842 O O . LYS B 1 23 ? 5.719 9.32 -4.543 1 98.56 23 LYS B O 1
ATOM 847 N N . ARG B 1 24 ? 5.43 10.336 -2.613 1 98.69 24 ARG B N 1
ATOM 848 C CA . ARG B 1 24 ? 5.48 9.062 -1.899 1 98.69 24 ARG B CA 1
ATOM 849 C C . ARG B 1 24 ? 4.23 8.234 -2.164 1 98.69 24 ARG B C 1
ATOM 851 O O . ARG B 1 24 ? 4.289 7 -2.205 1 98.69 24 ARG B O 1
ATOM 858 N N . ARG B 1 25 ? 3.193 8.891 -2.225 1 98.62 25 ARG B N 1
ATOM 859 C CA . ARG B 1 25 ? 1.974 8.18 -2.594 1 98.62 25 ARG B CA 1
ATOM 860 C C . ARG B 1 25 ? 2.145 7.453 -3.924 1 98.62 25 ARG B C 1
ATOM 862 O O . ARG B 1 25 ? 1.83 6.266 -4.035 1 98.62 25 ARG B O 1
ATOM 869 N N . ASN B 1 26 ? 2.621 8.156 -4.926 1 98.62 26 ASN B N 1
ATOM 870 C CA . ASN B 1 26 ? 2.842 7.555 -6.234 1 98.62 26 ASN B CA 1
ATOM 871 C C . ASN B 1 26 ? 3.85 6.41 -6.16 1 98.62 26 ASN B C 1
ATOM 873 O O . ASN B 1 26 ? 3.67 5.375 -6.809 1 98.62 26 ASN B O 1
ATOM 877 N N . GLY B 1 27 ? 4.879 6.652 -5.375 1 98.56 27 GLY B N 1
ATOM 878 C CA . GLY B 1 27 ? 5.855 5.594 -5.168 1 98.56 27 GLY B CA 1
ATOM 879 C C . GLY B 1 27 ? 5.254 4.344 -4.551 1 98.56 27 GLY B C 1
ATOM 880 O O . GLY B 1 27 ? 5.59 3.225 -4.949 1 98.56 27 GLY B O 1
ATOM 881 N N . LEU B 1 28 ? 4.43 4.531 -3.58 1 98.75 28 LEU B N 1
ATOM 882 C CA . LEU B 1 28 ? 3.766 3.426 -2.898 1 98.75 28 LEU B CA 1
ATOM 883 C C . LEU B 1 28 ? 2.916 2.617 -3.875 1 98.75 28 LEU B C 1
ATOM 885 O O . LEU B 1 28 ? 2.973 1.387 -3.883 1 98.75 28 LEU B O 1
ATOM 889 N N . ILE B 1 29 ? 2.213 3.301 -4.719 1 98.62 29 ILE B N 1
ATOM 890 C CA . ILE B 1 29 ? 1.327 2.666 -5.688 1 98.62 29 ILE B CA 1
ATOM 891 C C . ILE B 1 29 ? 2.154 1.881 -6.703 1 98.62 29 ILE B C 1
ATOM 893 O O . ILE B 1 29 ? 1.793 0.761 -7.074 1 98.62 29 ILE B O 1
ATOM 897 N N . GLU B 1 30 ? 3.26 2.422 -7.098 1 98.19 30 GLU B N 1
ATOM 898 C CA . GLU B 1 30 ? 4.141 1.737 -8.039 1 98.19 30 GLU B CA 1
ATOM 899 C C . GLU B 1 30 ? 4.711 0.458 -7.434 1 98.19 30 GLU B C 1
ATOM 901 O O . GLU B 1 30 ? 4.766 -0.579 -8.102 1 98.19 30 GLU B O 1
ATOM 906 N N . LYS B 1 31 ? 5.102 0.593 -6.234 1 98.38 31 LYS B N 1
ATOM 907 C CA . LYS B 1 31 ? 5.652 -0.579 -5.559 1 98.38 31 LYS B CA 1
ATOM 908 C C . LYS B 1 31 ? 4.59 -1.659 -5.375 1 98.38 31 LYS B C 1
ATOM 910 O O . LYS B 1 31 ? 4.895 -2.852 -5.426 1 98.38 31 LYS B O 1
ATOM 915 N N . ALA B 1 32 ? 3.371 -1.274 -5.102 1 98.81 32 ALA B N 1
ATOM 916 C CA . ALA B 1 32 ? 2.268 -2.225 -5.004 1 98.81 32 ALA B CA 1
ATOM 917 C C . ALA B 1 32 ? 2.055 -2.961 -6.324 1 98.81 32 ALA B C 1
ATOM 919 O O . ALA B 1 32 ? 1.857 -4.176 -6.34 1 98.81 32 ALA B O 1
ATOM 920 N N . ARG B 1 33 ? 2.1 -2.25 -7.398 1 98.44 33 ARG B N 1
ATOM 921 C CA . ARG B 1 33 ? 1.95 -2.848 -8.719 1 98.44 33 ARG B CA 1
ATOM 922 C C . ARG B 1 33 ? 3.076 -3.836 -9.008 1 98.44 33 ARG B C 1
ATOM 924 O O . ARG B 1 33 ? 2.836 -4.922 -9.531 1 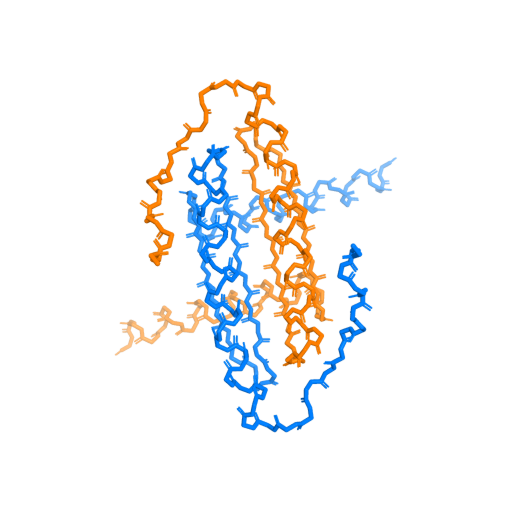98.44 33 ARG B O 1
ATOM 931 N N . GLN B 1 34 ? 4.227 -3.424 -8.711 1 98.44 34 GLN B N 1
ATOM 932 C CA . GLN B 1 34 ? 5.375 -4.297 -8.906 1 98.44 34 GLN B CA 1
ATOM 933 C C . GLN B 1 34 ? 5.23 -5.59 -8.102 1 98.44 34 GLN B C 1
ATOM 935 O O . GLN B 1 34 ? 5.477 -6.68 -8.625 1 98.44 34 GLN B O 1
ATOM 940 N N . LEU B 1 35 ? 4.891 -5.41 -6.871 1 98.62 35 LEU B N 1
ATOM 941 C CA . LEU B 1 35 ? 4.672 -6.582 -6.027 1 98.62 35 LEU B CA 1
ATOM 942 C C . LEU B 1 35 ? 3.637 -7.512 -6.652 1 98.62 35 LEU B C 1
ATOM 944 O O . LEU B 1 35 ? 3.826 -8.727 -6.676 1 98.62 35 LEU B O 1
ATOM 948 N N . SER B 1 36 ? 2.594 -6.926 -7.113 1 98.81 36 SER B N 1
ATOM 949 C CA . SER B 1 36 ? 1.521 -7.699 -7.727 1 98.81 36 SER B CA 1
ATOM 950 C C . SER B 1 36 ? 2.033 -8.508 -8.914 1 98.81 36 SER B C 1
ATOM 952 O O . SER B 1 36 ? 1.783 -9.711 -9.008 1 98.81 36 SER B O 1
ATOM 954 N N . VAL B 1 37 ? 2.764 -7.902 -9.797 1 98.38 37 VAL B N 1
ATOM 955 C CA . VAL B 1 37 ? 3.23 -8.539 -11.016 1 98.38 37 VAL B CA 1
ATOM 956 C C . VAL B 1 37 ? 4.309 -9.57 -10.688 1 98.38 37 VAL B C 1
ATOM 958 O O . VAL B 1 37 ? 4.27 -10.703 -11.18 1 98.38 37 VAL B O 1
ATOM 961 N N . LEU B 1 38 ? 5.219 -9.234 -9.82 1 98.19 38 LEU B N 1
ATOM 962 C CA . LEU B 1 38 ? 6.34 -10.109 -9.484 1 98.19 38 LEU B CA 1
ATOM 963 C C . LEU B 1 38 ? 5.852 -11.383 -8.812 1 98.19 38 LEU B C 1
ATOM 965 O O . LEU B 1 38 ? 6.406 -12.461 -9.047 1 98.19 38 LEU B O 1
ATOM 969 N N . CYS B 1 39 ? 4.836 -11.242 -8.016 1 98.56 39 CYS B N 1
ATOM 970 C CA . CYS B 1 39 ? 4.527 -12.359 -7.125 1 98.56 39 CYS B CA 1
ATOM 971 C C . CYS B 1 39 ? 3.121 -12.891 -7.387 1 98.56 39 CYS B C 1
ATOM 973 O O . CYS B 1 39 ? 2.561 -13.609 -6.555 1 98.56 39 CYS B O 1
ATOM 975 N N . GLU B 1 40 ? 2.529 -12.469 -8.469 1 97.75 40 GLU B N 1
ATOM 976 C CA . GLU B 1 40 ? 1.186 -12.93 -8.797 1 97.75 40 GLU B CA 1
ATOM 977 C C . GLU B 1 40 ? 0.235 -12.766 -7.617 1 97.75 40 GLU B C 1
ATOM 979 O O . GLU B 1 40 ? -0.435 -13.719 -7.211 1 97.75 40 GLU B O 1
ATOM 984 N N . SER B 1 41 ? 0.223 -11.648 -7.105 1 98.44 41 SER B N 1
ATOM 985 C CA . SER B 1 41 ? -0.617 -11.297 -5.961 1 98.44 41 SER B CA 1
ATOM 986 C C . SER B 1 41 ? -1.55 -10.141 -6.297 1 98.44 41 SER B C 1
ATOM 988 O O . SER B 1 41 ? -1.397 -9.492 -7.336 1 98.44 41 SER B O 1
ATOM 990 N N . SER B 1 42 ? -2.562 -9.969 -5.523 1 98.75 42 SER B N 1
ATOM 991 C CA . SER B 1 42 ? -3.426 -8.797 -5.617 1 98.75 42 SER B CA 1
ATOM 992 C C . SER B 1 42 ? -3.148 -7.816 -4.488 1 98.75 42 SER B C 1
ATOM 994 O O . SER B 1 42 ? -3.002 -8.219 -3.33 1 98.75 42 SER B O 1
ATOM 996 N N . VAL B 1 43 ? -3.033 -6.594 -4.836 1 98.88 43 VAL B N 1
ATOM 997 C CA . VAL B 1 43 ? -2.666 -5.582 -3.852 1 98.88 43 VAL B CA 1
ATOM 998 C C . VAL B 1 43 ? -3.617 -4.391 -3.955 1 98.88 43 VAL B C 1
ATOM 1000 O O . VAL B 1 43 ? -3.906 -3.914 -5.055 1 98.88 43 VAL B O 1
ATOM 1003 N N . ALA B 1 44 ? -4.145 -3.943 -2.865 1 98.88 44 ALA B N 1
ATOM 1004 C CA . ALA B 1 44 ? -4.949 -2.727 -2.768 1 98.88 44 ALA B CA 1
ATOM 1005 C C . ALA B 1 44 ? -4.285 -1.707 -1.846 1 98.88 44 ALA B C 1
ATOM 1007 O O . ALA B 1 44 ? -3.826 -2.053 -0.755 1 98.88 44 ALA B O 1
ATOM 1008 N N . VAL B 1 45 ? -4.211 -0.457 -2.281 1 98.81 45 VAL B N 1
ATOM 1009 C CA . VAL B 1 45 ? -3.676 0.656 -1.504 1 98.81 45 VAL B CA 1
ATOM 1010 C C . VAL B 1 45 ? -4.723 1.762 -1.395 1 98.81 45 VAL B C 1
ATOM 1012 O O . VAL B 1 45 ? -5.289 2.193 -2.402 1 98.81 45 VAL B O 1
ATOM 1015 N N . LEU B 1 46 ? -5 2.137 -0.209 1 98.75 46 LEU B N 1
ATOM 1016 C CA . LEU B 1 46 ? -5.875 3.271 0.062 1 98.75 46 LEU B CA 1
ATOM 1017 C C . LEU B 1 46 ? -5.156 4.328 0.894 1 98.75 46 LEU B C 1
ATOM 1019 O O . LEU B 1 46 ? -4.543 4.008 1.914 1 98.75 46 LEU B O 1
ATOM 1023 N N . VAL B 1 47 ? -5.211 5.578 0.455 1 98.81 47 VAL B N 1
ATOM 1024 C CA . VAL B 1 47 ? -4.547 6.676 1.155 1 98.81 47 VAL B CA 1
ATOM 1025 C C . VAL B 1 47 ? -5.531 7.82 1.372 1 98.81 47 VAL B C 1
ATOM 1027 O O . VAL B 1 47 ? -6.176 8.281 0.427 1 98.81 47 VAL B O 1
ATOM 1030 N N . VAL B 1 48 ? -5.645 8.227 2.6 1 98.38 48 VAL B N 1
ATOM 1031 C CA . VAL B 1 48 ? -6.465 9.383 2.936 1 98.38 48 VAL B CA 1
ATOM 1032 C C . VAL B 1 48 ? -5.566 10.539 3.373 1 98.38 48 VAL B C 1
ATOM 1034 O O . VAL B 1 48 ? -4.844 10.438 4.367 1 98.38 48 VAL B O 1
ATOM 1037 N N . SER B 1 49 ? -5.602 11.594 2.68 1 97.56 49 SER B N 1
ATOM 1038 C CA . SER B 1 49 ? -4.754 12.75 2.965 1 97.56 49 SER B CA 1
ATOM 1039 C C . SER B 1 49 ? -5.188 13.453 4.246 1 97.56 49 SER B C 1
ATOM 1041 O O . SER B 1 49 ? -6.223 13.117 4.824 1 97.56 49 SER B O 1
ATOM 1043 N N . ALA B 1 50 ? -4.352 14.406 4.617 1 95.31 50 ALA B N 1
ATOM 1044 C CA . ALA B 1 50 ? -4.637 15.18 5.824 1 95.31 50 ALA B CA 1
ATOM 1045 C C . ALA B 1 50 ? -5.961 15.922 5.699 1 95.31 50 ALA B C 1
ATOM 1047 O O . ALA B 1 50 ? -6.695 16.062 6.68 1 95.31 50 ALA B O 1
ATOM 1048 N N . ILE B 1 51 ? -6.309 16.328 4.504 1 93.44 51 ILE B N 1
ATOM 1049 C CA . ILE B 1 51 ? -7.52 17.109 4.289 1 93.44 51 ILE B CA 1
ATOM 1050 C C . ILE B 1 51 ? -8.719 16.172 4.125 1 93.44 51 ILE B C 1
ATOM 1052 O O . ILE B 1 51 ? -9.859 16.625 4.055 1 93.44 51 ILE B O 1
ATOM 1056 N N . GLY B 1 52 ? -8.43 14.875 3.926 1 94.12 52 GLY B N 1
ATOM 1057 C CA . GLY B 1 52 ? -9.523 13.914 3.889 1 94.12 52 GLY B CA 1
ATOM 1058 C C . GLY B 1 52 ? -9.781 13.359 2.502 1 94.12 52 GLY B C 1
ATOM 1059 O O . GLY B 1 52 ? -10.734 12.602 2.297 1 94.12 52 GLY B O 1
ATOM 1060 N N . LYS B 1 53 ? -8.984 13.758 1.577 1 95.5 53 LYS B N 1
ATOM 1061 C CA . LYS B 1 53 ? -9.141 13.234 0.224 1 95.5 53 LYS B CA 1
ATOM 1062 C C . LYS B 1 53 ? -8.664 11.789 0.136 1 95.5 53 LYS B C 1
ATOM 1064 O O . LYS B 1 53 ? -7.605 11.445 0.664 1 95.5 53 LYS B O 1
ATOM 1069 N N . LEU B 1 54 ? -9.531 10.977 -0.584 1 96.94 54 LEU B N 1
ATOM 1070 C CA . LEU B 1 54 ? -9.219 9.555 -0.669 1 96.94 54 LEU B CA 1
ATOM 1071 C C . LEU B 1 54 ? -8.602 9.219 -2.021 1 96.94 54 LEU B C 1
ATOM 1073 O O . LEU B 1 54 ? -9.133 9.594 -3.066 1 96.94 54 LEU B O 1
ATOM 1077 N N . TYR B 1 55 ? -7.43 8.586 -2.016 1 97.69 55 TYR B N 1
ATOM 1078 C CA . TYR B 1 55 ? -6.77 7.988 -3.172 1 97.69 55 TYR B CA 1
ATOM 1079 C C . TYR B 1 55 ? -6.742 6.469 -3.059 1 97.69 55 TYR B C 1
ATOM 1081 O O . TYR B 1 55 ? -6.543 5.926 -1.969 1 97.69 55 TYR B O 1
ATOM 1089 N N . ASN B 1 56 ? -7.016 5.824 -4.156 1 97.19 56 ASN B N 1
ATOM 1090 C CA . ASN B 1 56 ? -6.996 4.367 -4.098 1 97.19 56 ASN B CA 1
ATOM 1091 C C . ASN B 1 56 ? -6.418 3.76 -5.371 1 97.19 56 ASN B C 1
AT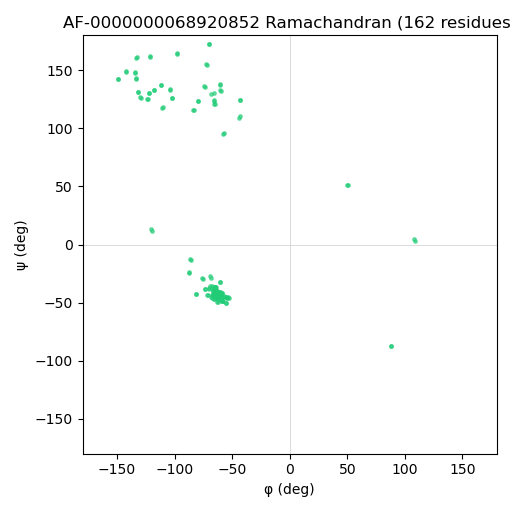OM 1093 O O . ASN B 1 56 ? -6.453 4.383 -6.434 1 97.19 56 ASN B O 1
ATOM 1097 N N . SER B 1 57 ? -5.797 2.658 -5.215 1 98.12 57 SER B N 1
ATOM 1098 C CA . SER B 1 57 ? -5.242 1.892 -6.324 1 98.12 57 SER B CA 1
ATOM 1099 C C . SER B 1 57 ? -5.254 0.396 -6.023 1 98.12 57 SER B C 1
ATOM 1101 O O . SER B 1 57 ? -5.066 -0.013 -4.879 1 98.12 57 SER B O 1
ATOM 1103 N N . SER B 1 58 ? -5.527 -0.339 -7.062 1 98.38 58 SER B N 1
ATOM 1104 C CA . SER B 1 58 ? -5.461 -1.79 -6.922 1 98.38 58 SER B CA 1
ATOM 1105 C C . SER B 1 58 ? -4.711 -2.426 -8.086 1 98.38 58 SER B C 1
ATOM 1107 O O . SER B 1 58 ? -4.719 -1.896 -9.203 1 98.38 58 SER B O 1
ATOM 1109 N N . SER B 1 59 ? -4.051 -3.494 -7.82 1 97.94 59 SER B N 1
ATOM 1110 C CA . SER B 1 59 ? -3.332 -4.285 -8.812 1 97.94 59 SER B CA 1
ATOM 1111 C C . SER B 1 59 ? -3.621 -5.773 -8.656 1 97.94 59 SER B C 1
ATOM 1113 O O . SER B 1 59 ? -3.699 -6.277 -7.531 1 97.94 59 SER B O 1
ATOM 1115 N N . GLY B 1 60 ? -3.715 -6.496 -9.766 1 96.62 60 GLY B N 1
ATOM 1116 C CA . GLY B 1 60 ? -4.145 -7.887 -9.742 1 96.62 60 GLY B CA 1
ATOM 1117 C C . GLY B 1 60 ? -5.648 -8.047 -9.828 1 96.62 60 GLY B C 1
ATOM 1118 O O . GLY B 1 60 ? -6.207 -8.148 -10.922 1 96.62 60 GLY B O 1
ATOM 1119 N N . ASP B 1 61 ? -6.352 -8.016 -8.695 1 94.94 61 ASP B N 1
ATOM 1120 C CA . ASP B 1 61 ? -7.809 -8.039 -8.609 1 94.94 61 ASP B CA 1
ATOM 1121 C C . ASP B 1 61 ? -8.375 -6.633 -8.445 1 94.94 61 ASP B C 1
ATOM 1123 O O . ASP B 1 61 ? -7.637 -5.695 -8.125 1 94.94 61 ASP B O 1
ATOM 1127 N N . ASN B 1 62 ? -9.664 -6.512 -8.68 1 95.69 62 ASN B N 1
ATOM 1128 C CA . ASN B 1 62 ? -10.297 -5.211 -8.461 1 95.69 62 ASN B CA 1
ATOM 1129 C C . ASN B 1 62 ? -10.414 -4.895 -6.973 1 95.69 62 ASN B C 1
ATOM 1131 O O . ASN B 1 62 ? -10.43 -5.801 -6.141 1 95.69 62 ASN B O 1
ATOM 1135 N N . MET B 1 63 ? -10.453 -3.625 -6.738 1 96.69 63 MET B N 1
ATOM 1136 C CA . MET B 1 63 ? -10.492 -3.088 -5.379 1 96.69 63 MET B CA 1
ATOM 1137 C C . MET B 1 63 ? -11.625 -3.713 -4.578 1 96.69 63 MET B C 1
ATOM 1139 O O . MET B 1 63 ? -11.43 -4.145 -3.443 1 96.69 63 MET B O 1
ATOM 1143 N N . SER B 1 64 ? -12.789 -3.801 -5.152 1 95.25 64 SER B N 1
ATOM 1144 C CA . SER B 1 64 ? -13.977 -4.301 -4.465 1 95.25 64 SER B CA 1
ATOM 1145 C C . SER B 1 64 ? -13.797 -5.754 -4.035 1 95.25 64 SER B C 1
ATOM 1147 O O . SER B 1 64 ? -14.188 -6.133 -2.93 1 95.25 64 SER B O 1
ATOM 1149 N N . LYS B 1 65 ? -13.211 -6.527 -4.879 1 96.62 65 LYS B N 1
ATOM 1150 C CA . LYS B 1 65 ? -13 -7.941 -4.582 1 96.62 65 LYS B CA 1
ATOM 1151 C C . LYS B 1 65 ? -12.016 -8.117 -3.424 1 96.62 65 LYS B C 1
ATOM 1153 O O . LYS B 1 65 ? -12.234 -8.945 -2.537 1 96.62 65 LYS B O 1
ATOM 1158 N N . ILE B 1 66 ? -10.984 -7.355 -3.436 1 97.69 66 ILE B N 1
ATOM 1159 C CA . ILE B 1 66 ? -9.984 -7.441 -2.379 1 97.69 66 ILE B CA 1
ATOM 1160 C C . ILE B 1 66 ? -10.602 -7.039 -1.044 1 97.69 66 ILE B C 1
ATOM 1162 O O . ILE B 1 66 ? -10.406 -7.715 -0.031 1 97.69 66 ILE B O 1
ATOM 1166 N N . ILE B 1 67 ? -11.344 -5.984 -1.014 1 96.88 67 ILE B N 1
ATOM 1167 C CA . ILE B 1 67 ? -11.977 -5.484 0.2 1 96.88 67 ILE B CA 1
ATOM 1168 C C . ILE B 1 67 ? -13 -6.5 0.706 1 96.88 67 ILE B C 1
ATOM 1170 O O . ILE B 1 67 ? -13.133 -6.699 1.915 1 96.88 67 ILE B O 1
ATOM 1174 N N . ASP B 1 68 ? -13.703 -7.098 -0.206 1 95.62 68 ASP B N 1
ATOM 1175 C CA . ASP B 1 68 ? -14.664 -8.125 0.182 1 95.62 68 ASP B CA 1
ATOM 1176 C C . ASP B 1 68 ? -13.969 -9.289 0.888 1 95.62 68 ASP B C 1
ATOM 1178 O O . ASP B 1 68 ? -14.484 -9.828 1.87 1 95.62 68 ASP B O 1
ATOM 1182 N N . ARG B 1 69 ? -12.875 -9.672 0.341 1 94.69 69 ARG B N 1
ATOM 1183 C CA . ARG B 1 69 ? -12.109 -10.734 0.977 1 94.69 69 ARG B CA 1
ATOM 1184 C C . ARG B 1 69 ? -11.703 -10.344 2.393 1 94.69 69 ARG B C 1
ATOM 1186 O O . ARG B 1 69 ? -11.727 -11.18 3.305 1 94.69 69 ARG B O 1
ATOM 1193 N N . TYR B 1 70 ? -11.305 -9.164 2.549 1 95.69 70 TYR B N 1
ATOM 1194 C CA . TYR B 1 70 ? -10.93 -8.648 3.861 1 95.69 70 TYR B CA 1
ATOM 1195 C C . TYR B 1 70 ? -12.102 -8.727 4.832 1 95.69 70 TYR B C 1
ATOM 1197 O O . TYR B 1 70 ? -11.938 -9.125 5.988 1 95.69 70 TYR B O 1
ATOM 1205 N N . LYS B 1 71 ? -13.234 -8.375 4.426 1 93.62 71 LYS B N 1
ATOM 1206 C CA . LYS B 1 71 ? -14.422 -8.375 5.281 1 93.62 71 LYS B CA 1
ATOM 1207 C C . LYS B 1 71 ? -14.805 -9.789 5.691 1 93.62 71 LYS B C 1
ATOM 1209 O O . LYS B 1 71 ? -15.195 -10.023 6.836 1 93.62 71 LYS B O 1
ATOM 1214 N N . ILE B 1 72 ? -14.688 -10.625 4.738 1 91.56 72 ILE B N 1
ATOM 1215 C CA . ILE B 1 72 ? -15.008 -12.023 5.012 1 91.56 72 ILE B CA 1
ATOM 1216 C C . ILE B 1 72 ? -14.055 -12.578 6.07 1 91.56 72 ILE B C 1
ATOM 1218 O O . ILE B 1 72 ? -14.484 -13.227 7.023 1 91.56 72 ILE B O 1
ATOM 1222 N N . GLN B 1 73 ? -12.836 -12.297 5.855 1 90 73 GLN B N 1
ATOM 1223 C CA . GLN B 1 73 ? -11.836 -12.781 6.801 1 90 73 GLN B CA 1
ATOM 1224 C C . GLN B 1 73 ? -12.047 -12.172 8.18 1 90 73 GLN B C 1
ATOM 1226 O O . GLN B 1 73 ? -11.852 -12.836 9.203 1 90 73 GLN B O 1
ATOM 1231 N N . GLN B 1 74 ? -12.312 -10.891 8.273 1 88.06 74 GLN B N 1
ATOM 1232 C CA . GLN B 1 74 ? -12.578 -10.234 9.547 1 88.06 74 GLN B CA 1
ATOM 1233 C C . GLN B 1 74 ? -13.742 -10.898 10.281 1 88.06 74 GLN B C 1
ATOM 1235 O O . GLN B 1 74 ? -13.688 -11.086 11.5 1 88.06 74 GLN B O 1
ATOM 1240 N N . ALA B 1 75 ? -14.789 -11.164 9.508 1 86.69 75 ALA B N 1
ATOM 1241 C CA . ALA B 1 75 ? -15.953 -11.82 10.102 1 86.69 75 ALA B CA 1
ATOM 1242 C C . ALA B 1 75 ? -15.586 -13.195 10.641 1 86.69 75 ALA B C 1
ATOM 1244 O O . ALA B 1 75 ? -16.062 -13.602 11.711 1 86.69 75 ALA B O 1
ATOM 1245 N N . ASP B 1 76 ? -14.773 -13.906 9.891 1 85.81 76 ASP B N 1
ATOM 1246 C CA . ASP B 1 76 ? -14.336 -15.234 10.305 1 85.81 76 ASP B CA 1
ATOM 1247 C C . ASP B 1 76 ? -13.469 -15.164 11.562 1 85.81 76 ASP B C 1
ATOM 1249 O O . ASP B 1 76 ? -13.578 -16.016 12.445 1 85.81 76 ASP B O 1
ATOM 1253 N N . ASP B 1 77 ? -12.586 -14.156 11.664 1 84 77 ASP B N 1
ATOM 1254 C CA . ASP B 1 77 ? -11.719 -13.977 12.82 1 84 77 ASP B CA 1
ATOM 1255 C C . ASP B 1 77 ? -12.531 -13.688 14.086 1 84 77 ASP B C 1
ATOM 1257 O O . ASP B 1 77 ? -12.188 -14.148 15.172 1 84 77 ASP B O 1
ATOM 1261 N N . LEU B 1 78 ? -13.562 -12.898 13.93 1 79.69 78 LEU B N 1
ATOM 1262 C CA . LEU B 1 78 ? -14.422 -12.555 15.055 1 79.69 78 LEU B CA 1
ATOM 1263 C C . LEU B 1 78 ? -15.195 -13.773 15.547 1 79.69 78 LEU B C 1
ATOM 1265 O O . LEU B 1 78 ? -15.383 -13.961 16.75 1 79.69 78 LEU B O 1
ATOM 1269 N N . GLN B 1 79 ? -15.578 -14.609 14.641 1 80.44 79 GLN B N 1
ATOM 1270 C CA . GLN B 1 79 ? -16.312 -15.812 15.008 1 80.44 79 GLN B CA 1
ATOM 1271 C C . GLN B 1 79 ? -15.414 -16.797 15.742 1 80.44 79 GLN B C 1
ATOM 1273 O O . GLN B 1 79 ? -15.859 -17.5 16.656 1 80.44 79 GLN B O 1
ATOM 1278 N N . THR B 1 80 ? -14.164 -16.891 15.297 1 77.88 80 THR B N 1
ATOM 1279 C CA . THR B 1 80 ? -13.234 -17.812 15.938 1 77.88 80 THR B CA 1
ATOM 1280 C C . THR B 1 80 ? -12.891 -17.344 17.344 1 77.88 80 THR B C 1
ATOM 1282 O O . THR B 1 80 ? -12.633 -18.172 18.234 1 77.88 80 THR B O 1
ATOM 1285 N N . LEU B 1 81 ? -12.914 -16.125 17.641 1 72.94 81 LEU B N 1
ATOM 1286 C CA . LEU B 1 81 ? -12.625 -15.586 18.953 1 72.94 81 LEU B CA 1
ATOM 1287 C C . LEU B 1 81 ? -13.781 -15.82 19.922 1 72.94 81 LEU B C 1
ATOM 1289 O O . LEU B 1 81 ? -13.586 -15.914 21.125 1 72.94 81 LEU B O 1
ATOM 1293 N N . VAL B 1 82 ? -14.914 -15.859 19.375 1 74.81 82 VAL B N 1
ATOM 1294 C CA . VAL B 1 82 ? -16.062 -15.992 20.25 1 74.81 82 VAL B CA 1
ATOM 1295 C C . VAL B 1 82 ? -16.344 -17.469 20.516 1 74.81 82 VAL B C 1
ATOM 1297 O O . VAL B 1 82 ? -16.953 -17.828 21.531 1 74.81 82 VAL B O 1
ATOM 1300 N N . THR B 1 83 ? -15.953 -18.328 19.703 1 67.56 83 THR B N 1
ATOM 1301 C CA . THR B 1 83 ? -16.203 -19.734 19.984 1 67.56 83 THR B CA 1
ATOM 1302 C C . THR B 1 83 ? -15.07 -20.344 20.797 1 67.56 83 THR B C 1
ATOM 1304 O O . THR B 1 83 ? -15.289 -21.234 21.625 1 67.56 83 THR B O 1
#